Protein AF-A0A962YHI9-F1 (afdb_monomer_lite)

Foldseek 3Di:
DVQAWAWEWEQPDPVVRDIDIDIDRDPPDDDDDFDQDPNRTDGHHDYYLVRVLVVLVVVLVVLVVVPPVVLVVVLVVLLVVLLVVLVVPVDDPDPPDSLVVNLVSLVVVLVSLVVSLVVSVVSVVVSVVSVCVVCVVPDDDDPVVVVVVVVSVVSVVVSVVSVVVSVCCVVPVCCVSPVD

Sequence (180 aa):
VQQGLRARLETGNLLTGQLFIAMDMQSDAPAAELKLGEGYPEVPTVDSKLGQITNRATAIMQKIEQLPFDQLLETARTLLADVSGWVQASDTQKIPGSVNKTLADIQQLSNSLDKQINQTAARLQGTLSSGNELLSSVGPDSALQYELTRTLRELTRVAQQLRDLVQQLEENPSSVLFGR

Secondary structure (DSSP, 8-state):
-TT-EEEEEEEEETTTTEEEEEEEE-SSSPP---EEETTEEEPPB---HHHHHHHHHHHHHHHHHTS-HHHHHHHHHHHHHHHHHHHH-TT-S---SHHHHHHHHHHHHHHHHHHHHHHHHHHHHHHHHHHHHHHTTS-S--HHHHHHHHHHHHHHHHHHHHHHHHHHHHH-HHHHHH--

Radius of gyration: 26.18 Å; chains: 1; bounding box: 54×40×75 Å

Structure (mmCIF, N/CA/C/O backbone):
data_AF-A0A962YHI9-F1
#
_entry.id   AF-A0A962YHI9-F1
#
loop_
_atom_site.group_PDB
_atom_site.id
_atom_site.type_symbol
_atom_site.label_atom_id
_atom_site.label_alt_id
_atom_site.label_comp_id
_atom_site.label_asym_id
_atom_site.label_entity_id
_atom_site.label_seq_id
_atom_site.pdbx_PDB_ins_code
_atom_site.Cartn_x
_atom_site.Cartn_y
_atom_site.Cartn_z
_atom_site.occupancy
_atom_site.B_iso_or_equiv
_atom_site.auth_seq_id
_atom_site.auth_comp_id
_atom_site.auth_asym_id
_atom_site.auth_atom_id
_atom_site.pdbx_PDB_model_num
ATOM 1 N N . VAL A 1 1 ? 20.475 -18.837 -23.173 1.00 59.09 1 VAL A N 1
ATOM 2 C CA . VAL A 1 1 ? 20.693 -17.397 -22.888 1.00 59.09 1 VAL A CA 1
ATOM 3 C C . VAL A 1 1 ? 21.431 -17.226 -21.553 1.00 59.09 1 VAL A C 1
ATOM 5 O O . VAL A 1 1 ? 20.951 -16.564 -20.641 1.00 59.09 1 VAL A O 1
ATOM 8 N N . GLN A 1 2 ? 22.601 -17.866 -21.418 1.00 57.00 2 GLN A N 1
ATOM 9 C CA . GLN A 1 2 ? 23.281 -18.074 -20.124 1.00 57.00 2 GLN A CA 1
ATOM 10 C C . GLN A 1 2 ? 23.859 -16.802 -19.488 1.00 57.00 2 GLN A C 1
ATOM 12 O O . GLN A 1 2 ? 24.138 -16.798 -18.299 1.00 57.00 2 GLN A O 1
ATOM 17 N N . GLN A 1 3 ? 24.010 -15.724 -20.257 1.00 67.31 3 GLN A N 1
ATOM 18 C CA . GLN A 1 3 ? 24.555 -14.461 -19.761 1.00 67.31 3 GLN A CA 1
ATOM 19 C C . GLN A 1 3 ? 23.475 -13.435 -19.362 1.00 67.31 3 GLN A C 1
ATOM 21 O O . GLN A 1 3 ? 23.806 -12.291 -19.078 1.00 67.31 3 GLN A O 1
ATOM 26 N N . GLY A 1 4 ? 22.192 -13.825 -19.340 1.00 80.31 4 GLY A N 1
ATOM 27 C CA . GLY A 1 4 ? 21.124 -12.980 -18.786 1.00 80.31 4 GLY A CA 1
ATOM 28 C C . GLY A 1 4 ? 20.411 -12.045 -19.769 1.00 80.31 4 GLY A C 1
ATOM 29 O O . GLY A 1 4 ? 19.664 -11.183 -19.325 1.00 80.31 4 GLY A O 1
ATOM 30 N N . LEU A 1 5 ? 20.582 -12.202 -21.089 1.00 86.94 5 LEU A N 1
ATOM 31 C CA . LEU A 1 5 ? 19.863 -11.379 -22.076 1.00 86.94 5 LEU A CA 1
ATOM 32 C C . LEU A 1 5 ? 18.341 -11.524 -21.916 1.00 86.94 5 LEU A C 1
ATOM 34 O O . LEU A 1 5 ? 17.810 -12.641 -21.961 1.00 86.94 5 LEU A O 1
ATOM 38 N N . ARG A 1 6 ? 17.642 -10.403 -21.754 1.00 90.06 6 ARG A N 1
ATOM 39 C CA . ARG A 1 6 ? 16.183 -10.333 -21.679 1.00 90.06 6 ARG A CA 1
ATOM 40 C C . ARG A 1 6 ? 15.655 -9.277 -22.632 1.00 90.06 6 ARG A C 1
ATOM 42 O O . ARG A 1 6 ? 16.256 -8.220 -22.804 1.00 90.06 6 ARG A O 1
ATOM 49 N N . ALA A 1 7 ? 14.515 -9.580 -23.238 1.00 91.25 7 ALA A N 1
ATOM 50 C CA . ALA A 1 7 ? 13.713 -8.592 -23.936 1.00 91.25 7 ALA A CA 1
ATOM 51 C C . ALA A 1 7 ? 12.671 -8.008 -22.976 1.00 91.25 7 ALA A C 1
ATOM 53 O O . ALA A 1 7 ? 12.062 -8.722 -22.180 1.00 91.25 7 ALA A O 1
ATOM 54 N N . ARG A 1 8 ? 12.432 -6.705 -23.058 1.00 90.25 8 ARG A N 1
ATOM 55 C CA . ARG A 1 8 ? 11.342 -6.047 -22.339 1.00 90.25 8 ARG A CA 1
ATOM 56 C C . ARG A 1 8 ? 10.700 -4.987 -23.208 1.00 90.25 8 ARG A C 1
ATOM 58 O O . ARG A 1 8 ? 11.357 -4.342 -24.022 1.00 90.25 8 ARG A O 1
ATOM 65 N N . LEU A 1 9 ? 9.399 -4.828 -23.030 1.00 90.62 9 LEU A N 1
ATOM 66 C CA . LEU A 1 9 ? 8.636 -3.779 -23.682 1.00 90.62 9 LEU A CA 1
ATOM 67 C C . LEU A 1 9 ? 8.835 -2.485 -22.890 1.00 90.62 9 LEU A C 1
ATOM 69 O O . LEU A 1 9 ? 8.507 -2.433 -21.712 1.00 90.62 9 LEU A O 1
ATOM 73 N N . GLU A 1 10 ? 9.371 -1.444 -23.503 1.00 87.00 10 GLU A N 1
ATOM 74 C CA . GLU A 1 10 ? 9.576 -0.147 -22.861 1.00 87.00 10 GLU A CA 1
ATOM 75 C C . GLU A 1 10 ? 8.703 0.913 -23.525 1.00 87.00 10 GLU A C 1
ATOM 77 O O . GLU A 1 10 ? 8.387 0.838 -24.715 1.00 87.00 10 GLU A O 1
ATOM 82 N N . THR A 1 11 ? 8.276 1.902 -22.741 1.00 84.44 11 THR A N 1
ATOM 83 C CA . THR A 1 11 ? 7.457 3.000 -23.263 1.00 84.44 11 THR A CA 1
ATOM 84 C C . THR A 1 11 ? 8.361 4.110 -23.774 1.00 84.44 11 THR A C 1
ATOM 86 O O . THR A 1 11 ? 9.092 4.722 -23.002 1.00 84.44 11 THR A O 1
ATOM 89 N N . GLY A 1 12 ? 8.315 4.367 -25.081 1.00 81.81 12 GLY A N 1
ATOM 90 C CA . GLY A 1 12 ? 9.051 5.463 -25.712 1.00 81.81 12 GLY A CA 1
ATOM 91 C C . GLY A 1 12 ? 8.365 6.808 -25.509 1.00 81.81 12 GLY A C 1
ATOM 92 O O . GLY A 1 12 ? 9.027 7.816 -25.286 1.00 81.81 12 GLY A O 1
ATOM 93 N N . ASN A 1 13 ? 7.031 6.823 -25.544 1.00 78.12 13 ASN A N 1
ATOM 94 C CA . ASN A 1 13 ? 6.244 8.015 -25.262 1.00 78.12 13 ASN A CA 1
ATOM 95 C C . ASN A 1 13 ? 4.927 7.633 -24.579 1.00 78.12 13 ASN A C 1
ATOM 97 O O . ASN A 1 13 ? 4.086 6.951 -25.164 1.00 78.12 13 ASN A O 1
ATOM 101 N N . LEU A 1 14 ? 4.748 8.101 -23.342 1.00 77.56 14 LEU A N 1
ATOM 102 C CA . LEU A 1 14 ? 3.557 7.833 -22.534 1.00 77.56 14 LEU A CA 1
ATOM 103 C C . LEU A 1 14 ? 2.295 8.513 -23.090 1.00 77.56 14 LEU A C 1
ATOM 105 O O . LEU A 1 14 ? 1.206 7.973 -22.934 1.00 77.56 14 LEU A O 1
ATOM 109 N N . LEU A 1 15 ? 2.427 9.669 -23.752 1.00 77.81 15 LEU A N 1
ATOM 110 C CA . LEU A 1 15 ? 1.297 10.442 -24.290 1.00 77.81 15 LEU A CA 1
ATOM 111 C C . LEU A 1 15 ? 0.696 9.788 -25.535 1.00 77.81 15 LEU A C 1
ATOM 113 O O . LEU A 1 15 ? -0.514 9.816 -25.729 1.00 77.81 15 LEU A O 1
ATOM 117 N N . THR A 1 16 ? 1.545 9.217 -26.388 1.00 83.75 16 THR A N 1
ATOM 118 C CA . THR A 1 16 ? 1.113 8.562 -27.632 1.00 83.75 16 THR A CA 1
ATOM 119 C C . THR A 1 16 ? 0.977 7.049 -27.489 1.00 83.75 16 THR A C 1
ATOM 121 O O . THR A 1 16 ? 0.492 6.397 -28.410 1.00 83.75 16 THR A O 1
ATOM 124 N N . GLY A 1 17 ? 1.416 6.481 -26.360 1.00 82.81 17 GLY A N 1
ATOM 125 C CA . GLY A 1 17 ? 1.439 5.037 -26.127 1.00 82.81 17 GLY A CA 1
ATOM 126 C C . GLY A 1 17 ? 2.471 4.298 -26.981 1.00 82.81 17 GLY A C 1
ATOM 127 O O . GLY A 1 17 ? 2.315 3.107 -27.235 1.00 82.81 17 GLY A O 1
ATOM 128 N N . GLN A 1 18 ? 3.509 4.986 -27.467 1.00 89.38 18 GLN A N 1
ATOM 129 C CA . GLN A 1 18 ? 4.534 4.360 -28.298 1.00 89.38 18 GLN A CA 1
ATOM 130 C C . GLN A 1 18 ? 5.389 3.396 -27.471 1.00 89.38 18 GLN A C 1
ATOM 132 O O . GLN A 1 18 ? 5.919 3.767 -26.421 1.00 89.38 18 GLN A O 1
ATOM 137 N N . LEU A 1 19 ? 5.579 2.182 -27.989 1.00 90.25 19 LEU A N 1
ATOM 138 C CA . LEU A 1 19 ? 6.333 1.106 -27.349 1.00 90.25 19 LEU A CA 1
ATOM 139 C C . LEU A 1 19 ? 7.539 0.710 -28.203 1.00 90.25 19 LEU A C 1
ATOM 141 O O . LEU A 1 19 ? 7.478 0.752 -29.433 1.00 90.25 19 LEU A O 1
ATOM 145 N N . PHE A 1 20 ? 8.623 0.298 -27.555 1.00 91.06 20 PHE A N 1
ATOM 146 C CA . PHE A 1 20 ? 9.781 -0.304 -28.210 1.00 91.06 20 PHE A CA 1
ATOM 147 C C . PHE A 1 20 ? 10.270 -1.523 -27.430 1.00 91.06 20 PHE A C 1
ATOM 149 O O . PHE A 1 20 ? 9.969 -1.687 -26.249 1.00 91.06 20 PHE A O 1
ATOM 156 N N . ILE A 1 21 ? 11.016 -2.398 -28.100 1.00 92.06 21 ILE A N 1
ATOM 157 C CA . ILE A 1 21 ? 11.617 -3.574 -27.471 1.00 92.06 21 ILE A CA 1
ATOM 158 C C . ILE A 1 21 ? 13.039 -3.201 -27.064 1.00 92.06 21 ILE A C 1
ATOM 160 O O . ILE A 1 21 ? 13.889 -2.953 -27.918 1.00 92.06 21 ILE A O 1
ATOM 164 N N . ALA A 1 22 ? 13.293 -3.159 -25.761 1.00 89.75 22 ALA A N 1
ATOM 165 C CA . ALA A 1 22 ? 14.637 -3.053 -25.220 1.00 89.75 22 ALA A CA 1
ATOM 166 C C . ALA A 1 22 ? 15.199 -4.457 -24.987 1.00 89.75 22 ALA A C 1
ATOM 168 O O . ALA A 1 22 ? 14.502 -5.341 -24.486 1.00 89.75 22 ALA A O 1
ATOM 169 N N . MET A 1 23 ? 16.465 -4.653 -25.341 1.00 89.69 23 MET A N 1
ATOM 170 C CA . MET A 1 23 ? 17.202 -5.879 -25.056 1.00 89.69 23 MET A CA 1
ATOM 171 C C . MET A 1 23 ? 18.411 -5.526 -24.202 1.00 89.69 23 MET A C 1
ATOM 173 O O . MET A 1 23 ? 19.274 -4.768 -24.644 1.00 89.69 23 MET A O 1
ATOM 177 N N . ASP A 1 24 ? 18.462 -6.053 -22.983 1.00 87.56 24 ASP A N 1
ATOM 178 C CA . ASP A 1 24 ? 19.557 -5.814 -22.047 1.00 87.56 24 ASP A CA 1
ATOM 179 C C . ASP A 1 24 ? 19.956 -7.087 -21.291 1.00 87.56 24 ASP A C 1
ATOM 181 O O . ASP A 1 24 ? 19.284 -8.119 -21.341 1.00 87.56 24 ASP A O 1
ATOM 185 N N . MET A 1 25 ? 21.126 -7.036 -20.658 1.00 86.31 25 MET A N 1
ATOM 186 C CA . MET A 1 25 ? 21.664 -8.132 -19.857 1.00 86.31 25 MET A CA 1
ATOM 187 C C . MET A 1 25 ? 21.255 -7.905 -18.404 1.00 86.31 25 MET A C 1
ATOM 189 O O . MET A 1 25 ? 21.760 -6.988 -17.758 1.00 86.31 25 MET A O 1
ATOM 193 N N . GLN A 1 26 ? 20.343 -8.734 -17.904 1.00 81.62 26 GLN A N 1
ATOM 194 C CA . GLN A 1 26 ? 19.851 -8.690 -16.528 1.00 81.62 26 GLN A CA 1
ATOM 195 C C . GLN A 1 26 ? 20.615 -9.720 -15.694 1.00 81.62 26 GLN A C 1
ATOM 197 O O . GLN A 1 26 ? 20.478 -10.928 -15.910 1.00 81.62 26 GLN A O 1
ATOM 202 N N . SER A 1 27 ? 21.438 -9.253 -14.756 1.00 77.25 27 SER A N 1
ATOM 203 C CA . SER A 1 27 ? 22.245 -10.114 -13.879 1.00 77.25 27 SER A CA 1
ATOM 204 C C . SER A 1 27 ? 21.433 -10.777 -12.761 1.00 77.25 27 SER A C 1
ATOM 206 O O . SER A 1 27 ? 21.868 -11.782 -12.205 1.00 77.25 27 SER A O 1
ATOM 208 N N . ASP A 1 28 ? 20.263 -10.233 -12.445 1.00 79.94 28 ASP A N 1
ATOM 209 C CA . ASP A 1 28 ? 19.330 -10.658 -11.399 1.00 79.94 28 ASP A CA 1
ATOM 210 C C . ASP A 1 28 ? 18.098 -11.403 -11.945 1.00 79.94 28 ASP A C 1
ATOM 212 O O . ASP A 1 28 ? 17.295 -11.931 -11.172 1.00 79.94 28 ASP A O 1
ATOM 216 N N . ALA A 1 29 ? 17.943 -11.494 -13.270 1.00 76.56 29 ALA A N 1
ATOM 217 C CA . ALA A 1 29 ? 16.812 -12.188 -13.871 1.00 76.56 29 ALA A CA 1
ATOM 218 C C . ALA A 1 29 ? 16.882 -13.712 -13.633 1.00 7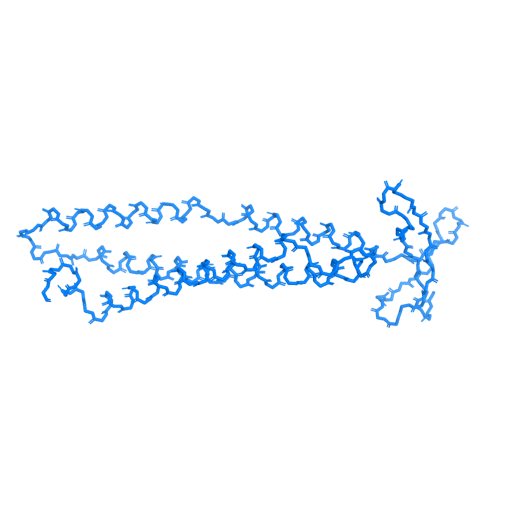6.56 29 ALA A C 1
ATOM 220 O O . ALA A 1 29 ? 17.942 -14.320 -13.823 1.00 76.56 29 ALA A O 1
ATOM 221 N N . PRO A 1 30 ? 15.745 -14.371 -13.319 1.00 77.31 30 PRO A N 1
ATOM 222 C CA . PRO A 1 30 ? 15.680 -15.824 -13.179 1.00 77.31 30 PRO A CA 1
ATOM 223 C C . PRO A 1 30 ? 16.231 -16.529 -14.414 1.00 77.31 30 PRO A C 1
ATOM 225 O O . PRO A 1 30 ? 16.017 -16.061 -15.536 1.00 77.31 30 PRO A O 1
ATOM 228 N N . ALA A 1 31 ? 16.914 -17.660 -14.225 1.00 79.00 31 ALA A N 1
ATOM 229 C CA . ALA A 1 31 ? 17.455 -18.442 -15.329 1.00 79.00 31 ALA A CA 1
ATOM 230 C C . ALA A 1 31 ? 16.346 -18.777 -16.339 1.00 79.00 31 ALA A C 1
ATOM 232 O O . ALA A 1 31 ? 15.311 -19.336 -15.985 1.00 79.00 31 ALA A O 1
ATOM 233 N N . ALA A 1 32 ? 16.570 -18.413 -17.600 1.00 80.19 32 ALA A N 1
ATOM 234 C CA . ALA A 1 32 ? 15.634 -18.665 -18.682 1.00 80.19 32 ALA A CA 1
ATOM 235 C C . ALA A 1 32 ? 16.383 -19.204 -19.898 1.00 80.19 32 ALA A C 1
ATOM 237 O O . ALA A 1 32 ? 17.474 -18.740 -20.262 1.00 80.19 32 ALA A O 1
ATOM 238 N N . GLU A 1 33 ? 15.784 -20.206 -20.522 1.00 80.31 33 GLU A N 1
ATOM 239 C CA . GLU A 1 33 ? 16.330 -20.875 -21.691 1.00 80.31 33 GLU A CA 1
ATOM 240 C C . GLU A 1 33 ? 15.746 -20.282 -22.966 1.00 80.31 33 GLU A C 1
ATOM 242 O O . GLU A 1 33 ? 14.612 -19.808 -22.985 1.00 80.31 33 GLU A O 1
ATOM 247 N N . LEU A 1 34 ? 16.546 -20.303 -24.034 1.00 80.56 34 LEU A N 1
ATOM 248 C CA . LEU A 1 34 ? 16.046 -19.952 -25.355 1.00 80.56 34 LEU A CA 1
ATOM 249 C C . LEU A 1 34 ? 15.192 -21.132 -25.805 1.00 80.56 34 LEU A C 1
ATOM 251 O O . LEU A 1 34 ? 15.724 -22.229 -25.985 1.00 80.56 34 LEU A O 1
ATOM 255 N N . LYS A 1 35 ? 13.890 -20.920 -25.942 1.00 84.88 35 LYS A N 1
ATOM 256 C CA . LYS A 1 35 ? 12.989 -21.945 -26.457 1.00 84.88 35 LYS A CA 1
ATOM 257 C C . LYS A 1 35 ? 12.850 -21.776 -27.961 1.00 84.88 35 LYS A C 1
ATOM 259 O O . LYS A 1 35 ? 13.011 -20.680 -28.491 1.00 84.88 35 LYS A O 1
ATOM 264 N N . LEU A 1 36 ? 12.592 -22.879 -28.648 1.00 83.00 36 LEU A N 1
ATOM 265 C CA . LEU A 1 36 ? 12.197 -22.864 -30.049 1.00 83.00 36 LEU A CA 1
ATOM 266 C C . LEU A 1 36 ? 10.676 -22.996 -30.083 1.00 83.00 36 LEU A C 1
ATOM 268 O O . LEU A 1 36 ? 10.151 -24.096 -29.915 1.00 83.00 36 LEU A O 1
ATOM 272 N N . GLY A 1 37 ? 9.987 -21.870 -30.241 1.00 80.06 37 GLY A N 1
ATOM 273 C CA . GLY A 1 37 ? 8.542 -21.823 -30.449 1.00 80.06 37 GLY A CA 1
ATOM 274 C C . GLY A 1 37 ? 8.246 -21.835 -31.940 1.00 80.06 37 GLY A C 1
ATOM 275 O O . GLY A 1 37 ? 8.773 -21.005 -32.673 1.00 80.06 37 GLY A O 1
ATOM 276 N N . GLU A 1 38 ? 7.471 -22.814 -32.412 1.00 84.19 38 GLU A N 1
ATOM 277 C CA . GLU A 1 38 ? 7.090 -22.958 -33.832 1.00 84.19 38 GLU A CA 1
ATOM 278 C C . GLU A 1 38 ? 8.265 -22.850 -34.831 1.00 84.19 38 GLU A C 1
ATOM 280 O O . GLU A 1 38 ? 8.120 -22.373 -35.952 1.00 84.19 38 GLU A O 1
ATOM 285 N N . GLY A 1 39 ? 9.458 -23.304 -34.428 1.00 86.88 39 GLY A N 1
ATOM 286 C CA . GLY A 1 39 ? 10.667 -23.265 -35.260 1.00 86.88 39 GLY A CA 1
ATOM 287 C C . GLY A 1 39 ? 11.454 -21.949 -35.221 1.00 86.88 39 GLY A C 1
ATOM 288 O O . GLY A 1 39 ? 12.499 -21.866 -35.866 1.00 86.88 39 GLY A O 1
ATOM 289 N N . TYR A 1 40 ? 11.025 -20.958 -34.436 1.00 84.81 40 TYR A N 1
ATOM 290 C CA . TYR A 1 40 ? 11.719 -19.683 -34.246 1.00 84.81 40 TYR A CA 1
ATOM 291 C C . TYR A 1 40 ? 12.287 -19.546 -32.825 1.00 84.81 40 TYR A C 1
ATOM 293 O O . TYR A 1 40 ? 11.694 -20.042 -31.864 1.00 84.81 40 TYR A O 1
ATOM 301 N N . PRO A 1 41 ? 13.449 -18.887 -32.657 1.00 84.12 41 PRO A N 1
ATOM 302 C CA . PRO A 1 41 ? 14.017 -18.644 -31.338 1.00 84.12 41 PRO A CA 1
ATOM 303 C C . PRO A 1 41 ? 13.171 -17.626 -30.560 1.00 84.12 41 PRO A C 1
ATOM 305 O O . PRO A 1 41 ? 13.043 -16.471 -30.963 1.00 84.12 41 PRO A O 1
ATOM 308 N N . GLU A 1 42 ? 12.643 -18.038 -29.411 1.00 88.38 42 GLU A N 1
ATOM 309 C CA . GLU A 1 42 ? 11.934 -17.172 -28.472 1.00 88.38 42 GLU A CA 1
ATOM 310 C C . GLU A 1 42 ? 12.924 -16.548 -27.487 1.00 88.38 42 GLU A C 1
ATOM 312 O O . GLU A 1 42 ? 13.582 -17.237 -26.697 1.00 88.38 42 GLU A O 1
ATOM 317 N N . VAL A 1 43 ? 13.037 -15.220 -27.530 1.00 87.50 43 VAL A N 1
ATOM 318 C CA . VAL A 1 43 ? 13.870 -14.468 -26.589 1.00 87.50 43 VAL A CA 1
ATOM 319 C C . VAL A 1 43 ? 13.140 -14.376 -25.245 1.00 87.50 43 VAL A C 1
ATOM 321 O O . VAL A 1 43 ? 12.011 -13.887 -25.212 1.00 87.50 43 VAL A O 1
ATOM 324 N N . PRO A 1 44 ? 13.763 -14.789 -24.125 1.00 88.12 44 PRO A N 1
ATOM 325 C CA . PRO A 1 44 ? 13.141 -14.675 -22.814 1.00 88.12 44 PRO A CA 1
ATOM 326 C C . PRO A 1 44 ? 12.833 -13.223 -22.453 1.00 88.12 44 PRO A C 1
ATOM 328 O O . PRO A 1 44 ? 13.676 -12.339 -22.633 1.00 88.12 44 PRO A O 1
ATOM 331 N N . THR A 1 45 ? 11.647 -12.989 -21.898 1.00 89.69 45 THR A N 1
ATOM 332 C CA . THR A 1 45 ? 11.176 -11.649 -21.544 1.00 89.69 45 THR A CA 1
ATOM 333 C C . THR A 1 45 ? 11.189 -11.394 -20.041 1.00 89.69 45 THR A C 1
ATOM 335 O O . THR A 1 45 ? 11.164 -12.327 -19.239 1.00 89.69 45 THR A O 1
ATOM 338 N N . VAL A 1 46 ? 11.192 -10.118 -19.661 1.00 89.94 46 VAL A N 1
ATOM 339 C CA . VAL A 1 46 ? 10.864 -9.653 -18.304 1.00 89.94 46 VAL A CA 1
ATOM 340 C C . VAL A 1 46 ? 9.771 -8.590 -18.365 1.00 89.94 46 VAL A C 1
ATOM 342 O O . VAL A 1 46 ? 9.560 -7.966 -19.408 1.00 89.94 46 VAL A O 1
ATOM 345 N N . ASP A 1 47 ? 9.074 -8.391 -17.247 1.00 87.69 47 ASP A N 1
ATOM 346 C CA . ASP A 1 47 ? 8.007 -7.398 -17.153 1.00 87.69 47 ASP A CA 1
ATOM 347 C C . ASP A 1 47 ? 8.530 -5.983 -17.409 1.00 87.69 47 ASP A C 1
ATOM 349 O O . ASP A 1 47 ? 9.562 -5.564 -16.873 1.00 87.69 47 ASP A O 1
ATOM 353 N N . SER A 1 48 ? 7.758 -5.214 -18.177 1.00 85.75 48 SER A N 1
ATOM 354 C CA . SER A 1 48 ? 8.005 -3.788 -18.361 1.00 85.75 48 SER A CA 1
ATOM 355 C C . SER A 1 48 ? 7.861 -3.031 -17.044 1.00 85.75 48 SER A C 1
ATOM 357 O O . SER A 1 48 ? 7.050 -3.390 -16.188 1.00 85.75 48 SER A O 1
ATOM 359 N N . LYS A 1 49 ? 8.588 -1.921 -16.891 1.00 82.12 49 LYS A N 1
ATOM 360 C CA . LYS A 1 49 ? 8.451 -1.054 -15.710 1.00 82.12 49 LYS A CA 1
ATOM 361 C C . LYS A 1 49 ? 7.009 -0.575 -15.502 1.00 82.12 49 LYS A C 1
ATOM 363 O O . LYS A 1 49 ? 6.510 -0.584 -14.379 1.00 82.12 49 LYS A O 1
ATOM 368 N N . LEU A 1 50 ? 6.323 -0.199 -16.586 1.00 82.88 50 LEU A N 1
ATOM 369 C CA . LEU A 1 50 ? 4.915 0.203 -16.536 1.00 82.88 50 LEU A CA 1
ATOM 370 C C . LEU A 1 50 ? 4.014 -0.965 -16.109 1.00 82.88 50 LEU A C 1
ATOM 372 O O . LEU A 1 50 ? 3.169 -0.790 -15.236 1.00 82.88 50 LEU A O 1
ATOM 376 N N . GLY A 1 51 ? 4.243 -2.163 -16.655 1.00 83.56 51 GLY A N 1
ATOM 377 C CA . GLY A 1 51 ? 3.519 -3.374 -16.268 1.00 83.56 51 GLY A CA 1
ATOM 378 C C . GLY A 1 51 ? 3.692 -3.705 -14.786 1.00 83.56 51 GLY A C 1
ATOM 379 O O . GLY A 1 51 ? 2.716 -4.013 -14.107 1.00 83.56 51 GLY A O 1
ATOM 380 N N . GLN A 1 52 ? 4.901 -3.540 -14.240 1.00 83.88 52 GLN A N 1
ATOM 381 C CA . GLN A 1 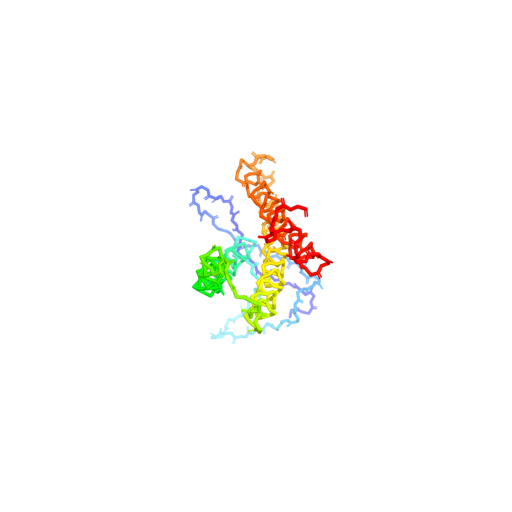52 ? 5.150 -3.721 -12.807 1.00 83.88 52 GLN A CA 1
ATOM 382 C C . GLN A 1 52 ? 4.340 -2.741 -11.946 1.00 83.88 52 GLN A C 1
ATOM 384 O O . GLN A 1 52 ? 3.815 -3.138 -10.904 1.00 83.88 52 GLN A O 1
ATOM 389 N N . ILE A 1 53 ? 4.196 -1.481 -12.368 1.00 84.94 53 ILE A N 1
ATOM 390 C CA . ILE A 1 53 ? 3.357 -0.502 -11.662 1.00 84.94 53 ILE A CA 1
ATOM 391 C C . ILE A 1 53 ? 1.886 -0.890 -11.745 1.00 84.94 53 ILE A C 1
ATOM 393 O O . ILE A 1 53 ? 1.221 -0.900 -10.711 1.00 84.94 53 ILE A O 1
ATOM 397 N N . THR A 1 54 ? 1.379 -1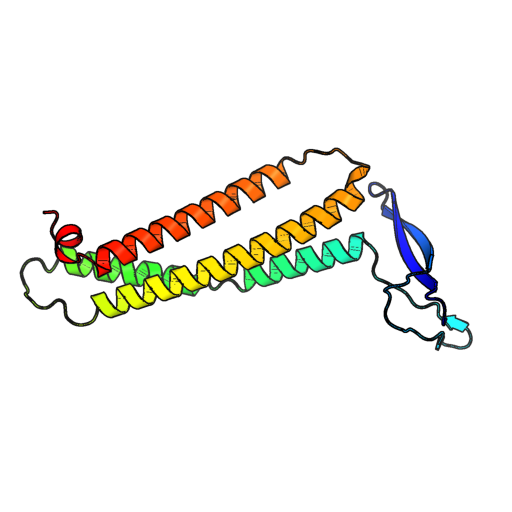.241 -12.931 1.00 84.50 54 THR A N 1
ATOM 398 C CA . THR A 1 54 ? -0.011 -1.687 -13.099 1.00 84.50 54 THR A CA 1
ATOM 399 C C . THR A 1 54 ? -0.303 -2.886 -12.203 1.00 84.50 54 THR A C 1
ATOM 401 O O . THR A 1 54 ? -1.268 -2.858 -11.447 1.00 84.50 54 THR A O 1
ATOM 404 N N . ASN A 1 55 ? 0.587 -3.881 -12.182 1.00 86.31 55 ASN A N 1
ATOM 405 C CA . ASN A 1 55 ? 0.457 -5.058 -11.325 1.00 86.31 55 ASN A CA 1
ATOM 406 C C . ASN A 1 55 ? 0.432 -4.686 -9.834 1.00 86.31 55 ASN A C 1
ATOM 408 O O . ASN A 1 55 ? -0.390 -5.205 -9.076 1.00 86.31 55 ASN A O 1
ATOM 412 N N . ARG A 1 56 ? 1.293 -3.758 -9.393 1.00 84.31 56 ARG A N 1
ATOM 413 C CA . ARG A 1 56 ? 1.291 -3.269 -8.002 1.00 84.31 56 ARG A CA 1
ATOM 414 C C . ARG A 1 56 ? 0.025 -2.485 -7.665 1.00 84.31 56 ARG A C 1
ATOM 416 O O . ARG A 1 56 ? -0.528 -2.687 -6.587 1.00 84.31 56 ARG A O 1
ATOM 423 N N . ALA A 1 57 ? -0.459 -1.643 -8.575 1.00 83.56 57 ALA A N 1
ATOM 424 C CA . ALA A 1 57 ? -1.703 -0.900 -8.406 1.00 83.56 57 ALA A CA 1
ATOM 425 C C . ALA A 1 57 ? -2.902 -1.852 -8.282 1.00 83.56 57 ALA A C 1
ATOM 427 O O . ALA A 1 57 ? -3.696 -1.720 -7.351 1.00 83.56 57 ALA A O 1
ATOM 428 N N . THR A 1 58 ? -2.982 -2.876 -9.136 1.00 86.75 58 THR A N 1
ATOM 429 C CA . THR A 1 58 ? -3.991 -3.937 -9.030 1.00 86.75 58 THR A CA 1
ATOM 430 C C . THR A 1 58 ? -3.883 -4.684 -7.701 1.00 86.75 58 THR A C 1
ATOM 432 O O . THR A 1 58 ? -4.899 -4.920 -7.052 1.00 86.75 58 THR A O 1
ATOM 435 N N . ALA A 1 59 ? -2.672 -5.003 -7.237 1.00 84.00 59 ALA A N 1
ATOM 436 C CA . ALA A 1 59 ? -2.474 -5.668 -5.949 1.00 84.00 59 ALA A CA 1
ATOM 437 C C . ALA A 1 59 ? -2.908 -4.802 -4.751 1.00 84.00 59 ALA A C 1
ATOM 439 O O . ALA A 1 59 ? -3.403 -5.329 -3.753 1.00 84.00 59 ALA A O 1
ATOM 440 N N . ILE A 1 60 ? -2.730 -3.478 -4.829 1.00 81.94 60 ILE A N 1
ATOM 441 C CA . ILE A 1 60 ? -3.254 -2.538 -3.829 1.00 81.94 60 ILE A CA 1
ATOM 442 C C . ILE A 1 60 ? -4.783 -2.533 -3.874 1.00 81.94 60 ILE A C 1
ATOM 444 O O . ILE A 1 60 ? -5.402 -2.680 -2.823 1.00 81.94 60 ILE A O 1
ATOM 448 N N . MET A 1 61 ? -5.384 -2.440 -5.063 1.00 84.19 61 MET A N 1
ATOM 449 C CA . MET A 1 61 ? -6.841 -2.451 -5.237 1.00 84.19 61 MET A CA 1
ATOM 450 C C . MET A 1 61 ? -7.470 -3.715 -4.642 1.00 84.19 61 MET A C 1
ATOM 452 O O . MET A 1 61 ? -8.336 -3.624 -3.778 1.00 84.19 61 MET A O 1
ATOM 456 N N . GLN A 1 62 ? -6.937 -4.891 -4.982 1.00 85.75 62 GLN A N 1
ATOM 457 C CA . GLN A 1 62 ? -7.376 -6.171 -4.415 1.00 85.75 62 GLN A CA 1
ATOM 458 C C . GLN A 1 62 ? -7.250 -6.215 -2.890 1.00 85.75 62 GLN A C 1
ATOM 460 O O . GLN A 1 62 ? -8.027 -6.877 -2.208 1.00 85.75 62 GLN A O 1
ATOM 465 N N . LYS A 1 63 ? -6.248 -5.539 -2.324 1.00 76.06 63 LYS A N 1
ATOM 466 C CA . LYS A 1 63 ? -6.061 -5.490 -0.874 1.00 76.06 63 LYS A CA 1
ATOM 467 C C . LYS A 1 63 ? -7.028 -4.548 -0.188 1.00 76.06 63 LYS A C 1
ATOM 469 O O . LYS A 1 63 ? -7.465 -4.890 0.904 1.00 76.06 63 LYS A O 1
ATOM 474 N N . ILE A 1 64 ? -7.363 -3.429 -0.824 1.00 78.94 64 ILE A N 1
ATOM 475 C CA . ILE A 1 64 ? -8.414 -2.518 -0.370 1.00 78.94 64 ILE A CA 1
ATOM 476 C C . ILE A 1 64 ? -9.770 -3.232 -0.404 1.00 78.94 64 ILE A C 1
ATOM 478 O O . ILE A 1 64 ? -10.507 -3.167 0.572 1.00 78.94 64 ILE A O 1
ATOM 482 N N . GLU A 1 65 ? -10.064 -3.983 -1.467 1.00 79.06 65 GLU A N 1
ATOM 483 C CA . GLU A 1 65 ? -11.279 -4.808 -1.576 1.00 79.06 65 GLU A CA 1
ATOM 484 C C . GLU A 1 65 ? -11.353 -5.907 -0.505 1.00 79.06 65 GLU A C 1
ATOM 486 O O . GLU A 1 65 ? -12.434 -6.268 -0.053 1.00 79.06 65 GLU A O 1
ATOM 491 N N . GLN A 1 66 ? -10.206 -6.437 -0.073 1.00 78.50 66 GLN A N 1
ATOM 492 C CA . GLN A 1 66 ? -10.117 -7.435 0.999 1.00 78.50 66 GLN A CA 1
ATOM 493 C C . GLN A 1 66 ? -10.177 -6.837 2.411 1.00 78.50 66 GLN A C 1
ATOM 495 O O . GLN A 1 66 ? -10.143 -7.598 3.383 1.00 78.50 66 GLN A O 1
ATOM 500 N N . LEU A 1 67 ? -10.209 -5.508 2.562 1.00 75.56 67 LEU A N 1
ATOM 501 C CA . LEU A 1 67 ? -10.402 -4.902 3.876 1.00 75.56 67 LEU A CA 1
ATOM 502 C C . LEU A 1 67 ? -11.822 -5.245 4.347 1.00 75.56 67 LEU A C 1
ATOM 504 O O . LEU A 1 67 ? -12.785 -4.944 3.642 1.00 75.56 67 LEU A O 1
ATOM 508 N N . PRO A 1 68 ? -11.986 -5.867 5.526 1.00 73.69 68 PRO A N 1
ATOM 509 C CA . PRO A 1 68 ? -13.286 -6.315 5.995 1.00 73.69 68 PRO A CA 1
ATOM 510 C C . PRO A 1 68 ? -14.076 -5.139 6.586 1.00 73.69 68 PRO A C 1
ATOM 512 O O . PRO A 1 68 ? -14.375 -5.127 7.778 1.00 73.69 68 PRO A O 1
ATOM 515 N N . PHE A 1 69 ? -14.407 -4.135 5.766 1.00 75.81 69 PHE A N 1
ATOM 516 C CA . PHE A 1 69 ? -15.138 -2.934 6.188 1.00 75.81 69 PHE A CA 1
ATOM 517 C C . PHE A 1 69 ? -16.454 -3.270 6.888 1.00 75.81 69 PHE A C 1
ATOM 519 O O . PHE A 1 69 ? -16.812 -2.606 7.857 1.00 75.81 69 PHE A O 1
ATOM 526 N N . ASP A 1 70 ? -17.117 -4.345 6.464 1.00 74.88 70 ASP A N 1
ATOM 527 C CA . ASP A 1 70 ? -18.334 -4.835 7.106 1.00 74.88 70 ASP A CA 1
ATOM 528 C C . ASP A 1 70 ? -18.079 -5.295 8.545 1.00 74.88 70 ASP A C 1
ATOM 530 O O . ASP A 1 70 ? -18.854 -4.972 9.439 1.00 74.88 70 ASP A O 1
ATOM 534 N N . GLN A 1 71 ? -16.960 -5.984 8.801 1.00 70.56 71 GLN A N 1
ATOM 535 C CA . GLN A 1 71 ? -16.578 -6.395 10.157 1.00 70.56 71 GLN A CA 1
ATOM 536 C C . GLN A 1 71 ? -16.197 -5.181 11.006 1.00 70.56 71 GLN A C 1
ATOM 538 O O . GLN A 1 71 ? -16.622 -5.094 12.151 1.00 70.56 71 GLN A O 1
ATOM 543 N N . LEU A 1 72 ? -15.456 -4.218 10.438 1.00 71.69 72 LEU A N 1
ATOM 544 C CA . LEU A 1 72 ? -15.122 -2.961 11.120 1.00 71.69 72 LEU A CA 1
ATOM 545 C C . LEU A 1 72 ? -16.400 -2.212 11.543 1.00 71.69 72 LEU A C 1
ATOM 547 O O . LEU A 1 72 ? -16.498 -1.739 12.675 1.00 71.69 72 LEU A O 1
ATOM 551 N N . LEU A 1 73 ? -17.386 -2.126 10.644 1.00 78.25 73 LEU A N 1
ATOM 552 C CA . LEU A 1 73 ? -18.661 -1.455 10.885 1.00 78.25 73 LEU A CA 1
ATOM 553 C C . LEU A 1 73 ? -19.527 -2.204 11.902 1.00 78.25 73 LEU A C 1
ATOM 555 O O . LEU A 1 73 ? -20.152 -1.571 12.750 1.00 78.25 73 LEU A O 1
ATOM 559 N N . GLU A 1 74 ? -19.558 -3.532 11.837 1.00 76.88 74 GLU A N 1
ATOM 560 C CA . GLU A 1 74 ? -20.313 -4.361 12.776 1.00 76.88 74 GLU A CA 1
ATOM 561 C C . GLU A 1 74 ? -19.712 -4.316 14.183 1.00 76.88 74 GLU A C 1
ATOM 563 O O . GLU A 1 74 ? -20.443 -4.140 15.160 1.00 76.88 74 GLU A O 1
ATOM 568 N N . THR A 1 75 ? -18.381 -4.367 14.296 1.00 69.81 75 THR A N 1
ATOM 569 C CA . THR A 1 75 ? -17.685 -4.122 15.561 1.00 69.81 75 THR A CA 1
ATOM 570 C C . THR A 1 75 ? -18.037 -2.729 16.073 1.00 69.81 75 THR A C 1
ATOM 572 O O . THR A 1 75 ? -18.543 -2.616 17.180 1.00 69.81 75 THR A O 1
ATOM 575 N N . ALA A 1 76 ? -17.900 -1.673 15.264 1.00 74.19 76 ALA A N 1
ATOM 576 C CA . ALA A 1 76 ? -18.243 -0.310 15.682 1.00 74.19 76 ALA A CA 1
ATOM 577 C C . ALA A 1 76 ? -19.700 -0.167 16.162 1.00 74.19 76 ALA A C 1
ATOM 579 O O . ALA A 1 76 ? -19.951 0.472 17.183 1.00 74.19 76 ALA A O 1
ATOM 580 N N . ARG A 1 77 ? -20.665 -0.784 15.469 1.00 78.25 77 ARG A N 1
ATOM 581 C CA . ARG A 1 77 ? -22.077 -0.809 15.888 1.00 78.25 77 ARG A CA 1
ATOM 582 C C . ARG A 1 77 ? -22.273 -1.532 17.212 1.00 78.25 77 ARG A C 1
ATOM 584 O O . ARG A 1 77 ? -22.988 -1.018 18.066 1.00 78.25 77 ARG A O 1
ATOM 591 N N . THR A 1 78 ? -21.634 -2.686 17.380 1.00 75.75 78 THR A N 1
ATOM 592 C CA . THR A 1 78 ? -21.690 -3.474 18.618 1.00 75.75 78 THR A CA 1
ATOM 593 C C . THR A 1 78 ? -21.142 -2.667 19.791 1.00 75.75 78 THR A C 1
ATOM 595 O O . THR A 1 78 ? -21.814 -2.539 20.808 1.00 75.75 78 THR A O 1
ATOM 598 N N . LEU A 1 79 ? -19.992 -2.011 19.609 1.00 71.88 79 LEU A N 1
ATOM 599 C CA . LEU A 1 79 ? -19.397 -1.132 20.618 1.00 71.88 79 LEU A CA 1
ATOM 600 C C . LEU A 1 79 ? -20.338 0.018 21.004 1.00 71.88 79 LEU A C 1
ATOM 602 O O . LEU A 1 79 ? -20.529 0.295 22.184 1.00 71.88 79 LEU A O 1
ATOM 606 N N . LEU A 1 80 ? -20.950 0.682 20.017 1.00 76.69 80 LEU A N 1
ATOM 607 C CA . LEU A 1 80 ? -21.911 1.760 20.268 1.00 76.69 80 LEU A CA 1
ATOM 608 C C . LEU A 1 80 ? -23.159 1.255 21.005 1.00 76.69 80 LEU A C 1
ATOM 610 O O . LEU A 1 80 ? -23.652 1.939 21.904 1.00 76.69 80 LEU A O 1
ATOM 614 N N . ALA A 1 81 ? -23.654 0.067 20.653 1.00 74.44 81 ALA A N 1
ATOM 615 C CA . ALA A 1 81 ? -24.780 -0.567 21.329 1.00 74.44 81 ALA A CA 1
ATOM 616 C C . ALA A 1 81 ? -24.435 -0.901 22.790 1.00 74.44 81 ALA A C 1
ATOM 618 O O . ALA A 1 81 ? -25.196 -0.526 23.685 1.00 74.44 81 ALA A O 1
ATOM 619 N N . ASP A 1 82 ? -23.268 -1.501 23.038 1.00 70.12 82 ASP A N 1
ATOM 620 C CA . ASP A 1 82 ? -22.776 -1.840 24.377 1.00 70.12 82 ASP A CA 1
ATOM 621 C C . ASP A 1 82 ? -22.646 -0.590 25.261 1.00 70.12 82 ASP A C 1
ATOM 623 O O . ASP A 1 82 ? -23.196 -0.544 26.363 1.00 70.12 82 ASP A O 1
ATOM 627 N N . VAL A 1 83 ? -22.007 0.468 24.746 1.00 70.19 83 VAL A N 1
ATOM 628 C CA . VAL A 1 83 ? -21.850 1.747 25.459 1.00 70.19 83 VAL A CA 1
ATOM 629 C C . VAL A 1 83 ? -23.206 2.394 25.746 1.00 70.19 83 VAL A C 1
ATOM 631 O O . VAL A 1 83 ? -23.446 2.856 26.863 1.00 70.19 83 VAL A O 1
ATOM 634 N N . SER A 1 84 ? -24.123 2.410 24.771 1.00 69.00 84 SER A N 1
ATOM 635 C CA . SER A 1 84 ? -25.466 2.974 24.966 1.00 69.00 84 SER A CA 1
ATOM 636 C C . SER A 1 84 ? -26.261 2.223 26.041 1.00 69.00 84 SER A C 1
ATOM 638 O O . SER A 1 84 ? -26.965 2.848 26.838 1.00 69.00 84 SER A O 1
ATOM 640 N N . GLY A 1 85 ? -26.086 0.900 26.114 1.00 68.06 85 GLY A N 1
ATOM 641 C CA . GLY A 1 85 ? -26.676 0.057 27.145 1.00 68.06 85 GLY A CA 1
ATOM 642 C C . GLY A 1 85 ? -26.133 0.374 28.537 1.00 68.06 85 GLY A C 1
ATOM 643 O O . GLY A 1 85 ? -26.906 0.422 29.489 1.00 68.06 85 GLY A O 1
ATOM 644 N N . TRP A 1 86 ? -24.834 0.661 28.670 1.00 67.31 86 TRP A N 1
ATOM 645 C CA . TRP A 1 86 ? -24.227 1.021 29.960 1.00 67.31 86 TRP A CA 1
ATOM 646 C C . TRP A 1 86 ? -24.694 2.381 30.477 1.00 67.31 86 TRP A C 1
ATOM 648 O O . TRP A 1 86 ? -25.003 2.504 31.660 1.00 67.31 86 TRP A O 1
ATOM 658 N N . VAL A 1 87 ? -24.807 3.383 29.598 1.00 66.88 87 VAL A N 1
ATOM 659 C CA . VAL A 1 87 ? -25.299 4.724 29.965 1.00 66.88 87 VAL A CA 1
ATOM 660 C C . VAL A 1 87 ? -26.743 4.666 30.476 1.00 66.88 87 VAL A C 1
ATOM 662 O O . VAL A 1 87 ? -27.089 5.374 31.420 1.00 66.88 87 VAL A O 1
ATOM 665 N N . GLN A 1 88 ? -27.578 3.799 29.894 1.00 65.44 88 GLN A N 1
ATOM 666 C CA . GLN A 1 88 ? -28.969 3.606 30.322 1.00 65.44 88 GLN A CA 1
ATOM 667 C C . GLN A 1 88 ? -29.115 2.711 31.565 1.00 65.44 88 GLN A C 1
ATOM 669 O O . GLN A 1 88 ? -30.115 2.811 32.272 1.00 65.44 88 GLN A O 1
ATOM 674 N N . ALA A 1 89 ? -28.134 1.855 31.862 1.00 62.84 89 ALA A N 1
ATOM 675 C CA . ALA A 1 89 ? -28.179 0.882 32.957 1.00 62.84 89 ALA A CA 1
ATOM 676 C C . ALA A 1 89 ? -27.747 1.450 34.324 1.00 62.84 89 ALA A C 1
ATOM 678 O O . ALA A 1 89 ? -27.212 0.705 35.148 1.00 62.84 89 ALA A O 1
ATOM 679 N N . SER A 1 90 ? -27.998 2.740 34.585 1.00 52.84 90 SER A N 1
ATOM 680 C CA . SER A 1 90 ? -27.498 3.535 35.725 1.00 52.84 90 SER A CA 1
ATOM 681 C C . SER A 1 90 ? -27.788 2.983 37.140 1.00 52.84 90 SER A C 1
ATOM 683 O O . SER A 1 90 ? -27.398 3.619 38.113 1.00 52.84 90 SER A O 1
ATOM 685 N N . ASP A 1 91 ? -28.441 1.823 37.278 1.00 53.53 91 ASP A N 1
ATOM 686 C CA . ASP A 1 91 ? -28.944 1.277 38.546 1.00 53.53 91 ASP A CA 1
ATOM 687 C C . ASP A 1 91 ? -28.492 -0.167 38.869 1.00 53.53 91 ASP A C 1
ATOM 689 O O . ASP A 1 91 ? -28.929 -0.758 39.854 1.00 53.53 91 ASP A O 1
ATOM 693 N N . THR A 1 92 ? -27.609 -0.795 38.080 1.00 52.75 92 THR A N 1
ATOM 694 C CA . THR A 1 92 ? -27.285 -2.222 38.300 1.00 52.75 92 THR A CA 1
ATOM 695 C C . THR A 1 92 ? -25.792 -2.539 38.334 1.00 52.75 92 THR A C 1
ATOM 697 O O . THR A 1 92 ? -25.101 -2.467 37.326 1.00 52.75 92 THR A O 1
ATOM 700 N N . GLN A 1 93 ? -25.333 -3.030 39.496 1.00 54.09 93 GLN A N 1
ATOM 701 C CA . GLN A 1 93 ? -24.038 -3.669 39.827 1.00 54.09 93 GLN A CA 1
ATOM 702 C C . GLN A 1 93 ? -23.637 -4.876 38.946 1.00 54.09 93 GLN A C 1
ATOM 704 O O . GLN A 1 93 ? -22.797 -5.694 39.319 1.00 54.09 93 GLN A O 1
ATOM 709 N N . LYS A 1 94 ? -24.247 -5.037 37.778 1.00 53.34 94 LYS A N 1
ATOM 710 C CA . LYS A 1 94 ? -23.970 -6.104 36.833 1.00 53.34 94 LYS A CA 1
ATOM 711 C C . LYS A 1 94 ? -23.500 -5.447 35.553 1.00 53.34 94 LYS A C 1
ATOM 713 O O . LYS A 1 94 ? -24.283 -5.203 34.644 1.00 53.34 94 LYS A O 1
ATOM 718 N N . ILE A 1 95 ? -22.193 -5.242 35.492 1.00 57.41 95 ILE A N 1
ATOM 719 C CA . ILE A 1 95 ? -21.454 -5.120 34.243 1.00 57.41 95 ILE A CA 1
ATOM 720 C C . ILE A 1 95 ? -20.713 -6.459 34.040 1.00 57.41 95 ILE A C 1
ATOM 722 O O . ILE A 1 95 ? -19.529 -6.531 34.360 1.00 57.41 95 ILE A O 1
ATOM 726 N N . PRO A 1 96 ? -21.349 -7.586 33.640 1.00 60.34 96 PRO A N 1
ATOM 727 C CA . PRO A 1 96 ? -20.642 -8.856 33.544 1.00 60.34 96 PRO A CA 1
ATOM 728 C C . PRO A 1 96 ? -20.418 -9.229 32.074 1.00 60.34 96 PRO A C 1
ATOM 730 O O . PRO A 1 96 ? -21.355 -9.424 31.305 1.00 60.34 96 PRO A O 1
ATOM 733 N N . GLY A 1 97 ? -19.152 -9.381 31.693 1.00 58.16 97 GLY A N 1
ATOM 734 C CA . GLY A 1 97 ? -18.733 -10.085 30.476 1.00 58.16 97 GLY A CA 1
ATOM 735 C C . GLY A 1 97 ? -18.755 -9.280 29.174 1.00 58.16 97 GLY A C 1
ATOM 736 O O . GLY A 1 97 ? -17.851 -9.472 28.364 1.00 58.16 97 GLY A O 1
ATOM 737 N N . SER A 1 98 ? -19.708 -8.362 28.979 1.00 62.41 98 SER A N 1
ATOM 738 C CA . SER A 1 98 ? -19.780 -7.541 27.759 1.00 62.41 98 SER A CA 1
ATOM 739 C C . SER A 1 98 ? -18.593 -6.587 27.633 1.00 62.41 98 SER A C 1
ATOM 741 O O . SER A 1 98 ? -17.943 -6.633 26.605 1.00 62.41 98 SER A O 1
ATOM 743 N N . VAL A 1 99 ? -18.191 -5.866 28.692 1.00 66.62 99 VAL A N 1
ATOM 744 C CA . VAL A 1 99 ? -16.992 -4.988 28.671 1.00 66.62 99 VAL A CA 1
ATOM 745 C C . VAL A 1 99 ? -15.735 -5.724 28.211 1.00 66.62 99 VAL A C 1
ATOM 747 O O . VAL A 1 99 ? -15.023 -5.236 27.344 1.00 66.62 99 VAL A O 1
ATOM 750 N N . ASN A 1 100 ? -15.461 -6.910 28.761 1.00 68.88 100 ASN A N 1
ATOM 751 C CA . ASN A 1 100 ? -14.260 -7.664 28.391 1.00 68.88 100 ASN A CA 1
ATOM 752 C C . ASN A 1 100 ? -14.302 -8.107 26.925 1.00 68.88 100 ASN A C 1
ATOM 754 O O . ASN A 1 100 ? -13.268 -8.145 26.264 1.00 68.88 100 ASN A O 1
ATOM 758 N N . LYS A 1 101 ? -15.493 -8.428 26.409 1.00 73.50 101 LYS A N 1
ATOM 759 C CA . LYS A 1 101 ? -15.688 -8.759 24.998 1.00 73.50 101 LYS A CA 1
ATOM 760 C C . LYS A 1 101 ? -15.517 -7.525 24.106 1.00 73.50 101 LYS A C 1
ATOM 762 O O . LYS A 1 101 ? -14.761 -7.592 23.150 1.00 73.50 101 LYS A O 1
ATOM 767 N N . THR A 1 102 ? -16.138 -6.404 24.464 1.00 70.38 102 THR A N 1
ATOM 768 C CA . THR A 1 102 ? -15.982 -5.092 23.823 1.00 70.38 102 THR A CA 1
ATOM 769 C C . THR A 1 102 ? -14.499 -4.706 23.740 1.00 70.38 102 THR A C 1
ATOM 771 O O . THR A 1 102 ? -14.011 -4.370 22.666 1.00 70.38 102 THR A O 1
ATOM 774 N N . LEU A 1 103 ? -13.747 -4.820 24.841 1.00 70.94 103 LEU A N 1
ATOM 775 C CA . LEU A 1 103 ? -12.306 -4.539 24.878 1.00 70.94 103 LEU A CA 1
ATOM 776 C C . LEU A 1 103 ? -11.513 -5.476 23.960 1.00 70.94 103 LEU A C 1
ATOM 778 O O . LEU A 1 103 ? -10.692 -5.002 23.175 1.00 70.94 103 LEU A O 1
ATOM 782 N N . ALA A 1 104 ? -11.800 -6.781 23.992 1.00 77.81 104 ALA A N 1
ATOM 783 C CA . ALA A 1 104 ? -11.166 -7.754 23.103 1.00 77.81 104 ALA A CA 1
ATOM 784 C C . ALA A 1 104 ? -11.455 -7.461 21.617 1.00 77.81 104 ALA A C 1
ATOM 786 O O . ALA A 1 104 ? -10.548 -7.529 20.783 1.00 77.81 104 ALA A O 1
ATOM 787 N N . ASP A 1 105 ? -12.689 -7.073 21.290 1.00 73.81 105 ASP A N 1
ATOM 788 C CA . ASP A 1 105 ? -13.103 -6.728 19.931 1.00 73.81 105 ASP A CA 1
ATOM 789 C C . ASP A 1 105 ? -12.408 -5.441 19.447 1.00 73.81 105 ASP A C 1
ATOM 791 O O . ASP A 1 105 ? -11.911 -5.406 18.316 1.00 73.81 105 ASP A O 1
ATOM 795 N N . ILE A 1 106 ? -12.268 -4.408 20.296 1.00 71.62 106 ILE A N 1
ATOM 796 C CA . ILE A 1 106 ? -11.497 -3.199 19.942 1.00 71.62 106 ILE A CA 1
ATOM 797 C C . ILE A 1 106 ? -10.011 -3.534 19.775 1.00 71.62 106 ILE A C 1
ATOM 799 O O . ILE A 1 106 ? -9.363 -3.039 18.851 1.00 71.62 106 ILE A O 1
ATOM 803 N N . GLN A 1 107 ? -9.451 -4.388 20.630 1.00 76.56 107 GLN A N 1
ATOM 804 C CA . GLN A 1 107 ? -8.049 -4.781 20.536 1.00 76.56 107 GLN A CA 1
ATOM 805 C C . GLN A 1 107 ? -7.770 -5.544 19.230 1.00 76.56 107 GLN A C 1
ATOM 807 O O . GLN A 1 107 ? -6.793 -5.260 18.531 1.00 76.56 107 GLN A O 1
ATOM 812 N N . GLN A 1 108 ? -8.657 -6.464 18.841 1.00 80.19 108 GLN A N 1
ATOM 813 C CA . GLN A 1 108 ? -8.567 -7.182 17.568 1.00 80.19 108 GLN A CA 1
ATOM 814 C C . GLN A 1 108 ? -8.721 -6.241 16.365 1.00 80.19 108 GLN A C 1
ATOM 816 O O . GLN A 1 108 ? -7.977 -6.359 15.383 1.00 80.19 108 GLN A O 1
ATOM 821 N N . LEU A 1 109 ? -9.656 -5.295 16.450 1.00 74.50 109 LEU A N 1
ATOM 822 C CA . LEU A 1 109 ? -9.871 -4.244 15.462 1.00 74.50 109 LEU A CA 1
ATOM 823 C C . LEU A 1 109 ? -8.612 -3.380 15.284 1.00 74.50 109 LEU A C 1
ATOM 825 O O . LEU A 1 109 ? -8.127 -3.235 14.162 1.00 74.50 109 LEU A O 1
ATOM 829 N N . SER A 1 110 ? -8.032 -2.885 16.380 1.00 75.06 110 SER A N 1
ATOM 830 C CA . SER A 1 110 ? -6.794 -2.094 16.381 1.00 75.06 110 SER A CA 1
ATOM 831 C C . SER A 1 110 ? -5.636 -2.864 15.743 1.00 75.06 110 SER A C 1
ATOM 833 O O . SER A 1 110 ? -4.986 -2.359 14.829 1.00 75.06 110 SER A O 1
ATOM 835 N N . ASN A 1 111 ? -5.427 -4.123 16.141 1.00 79.81 111 ASN A N 1
ATOM 836 C CA . ASN A 1 111 ? -4.370 -4.970 15.581 1.00 79.81 111 ASN A CA 1
ATOM 837 C C . ASN A 1 111 ? -4.553 -5.225 14.075 1.00 79.81 111 ASN A C 1
ATOM 839 O O . ASN A 1 111 ? -3.581 -5.261 13.313 1.00 79.81 111 ASN A O 1
ATOM 843 N N . SER A 1 112 ? -5.801 -5.401 13.637 1.00 78.88 112 SER A N 1
ATOM 844 C CA . SER A 1 112 ? -6.133 -5.619 12.227 1.00 78.88 112 SER A CA 1
ATOM 845 C C . SER A 1 112 ? -5.887 -4.362 11.395 1.00 78.88 112 SER A C 1
ATOM 847 O O . SER A 1 112 ? -5.258 -4.450 10.336 1.00 78.88 112 SER A O 1
ATOM 849 N N . LEU A 1 113 ? -6.312 -3.200 11.900 1.00 74.12 113 LEU A N 1
ATOM 850 C CA . LEU A 1 113 ? -6.081 -1.901 11.271 1.00 74.12 113 LEU A CA 1
ATOM 851 C C . LEU A 1 113 ? -4.587 -1.597 11.157 1.00 74.12 113 LEU A C 1
ATOM 853 O O . LEU A 1 113 ? -4.120 -1.285 10.066 1.00 74.12 113 LEU A O 1
ATOM 857 N N . ASP A 1 114 ? -3.811 -1.783 12.225 1.00 76.38 114 ASP A N 1
ATOM 858 C CA . ASP A 1 114 ? -2.361 -1.568 12.214 1.00 76.38 114 ASP A CA 1
ATOM 859 C C . ASP A 1 114 ? -1.660 -2.406 11.141 1.00 76.38 114 ASP A C 1
ATOM 861 O O . ASP A 1 114 ? -0.846 -1.906 10.357 1.00 76.38 114 ASP A O 1
ATOM 865 N N . LYS A 1 115 ? -1.991 -3.700 11.067 1.00 80.94 115 LYS A N 1
ATOM 866 C CA . LYS A 1 115 ? -1.406 -4.604 10.074 1.00 80.94 115 LYS A CA 1
ATOM 867 C C . LYS A 1 115 ? -1.769 -4.177 8.652 1.00 80.94 115 LYS A C 1
ATOM 869 O O . LYS A 1 115 ? -0.904 -4.180 7.775 1.00 80.94 115 LYS A O 1
ATOM 874 N N . GLN A 1 116 ? -3.027 -3.814 8.415 1.00 76.06 116 GLN A N 1
ATOM 875 C CA . GLN A 1 116 ? -3.511 -3.398 7.099 1.00 76.06 116 GLN A CA 1
ATOM 876 C C . GLN A 1 116 ? -2.922 -2.050 6.668 1.00 76.06 116 GLN A C 1
ATOM 878 O O . GLN A 1 116 ? -2.487 -1.924 5.520 1.00 76.06 116 GLN A O 1
ATOM 883 N N . ILE A 1 117 ? -2.826 -1.079 7.579 1.00 76.81 117 ILE A N 1
ATOM 884 C CA . ILE A 1 117 ? -2.213 0.232 7.334 1.00 76.81 117 ILE A CA 1
ATOM 885 C C . ILE A 1 117 ? -0.736 0.063 6.981 1.00 76.81 117 ILE A C 1
ATOM 887 O O . ILE A 1 117 ? -0.306 0.549 5.938 1.00 76.81 117 ILE A O 1
ATOM 891 N N . ASN A 1 118 ? 0.026 -0.692 7.778 1.00 78.69 118 ASN A N 1
ATOM 892 C CA . ASN A 1 118 ? 1.453 -0.910 7.527 1.00 78.69 118 ASN A CA 1
ATOM 893 C C . ASN A 1 118 ? 1.707 -1.610 6.182 1.00 78.69 118 ASN A C 1
ATOM 895 O O . ASN A 1 118 ? 2.588 -1.210 5.420 1.00 78.69 118 ASN A O 1
ATOM 899 N N . GLN A 1 119 ? 0.906 -2.625 5.846 1.00 80.62 119 GLN A N 1
ATOM 900 C CA . GLN A 1 119 ? 1.010 -3.304 4.551 1.00 80.62 119 GLN A CA 1
ATOM 901 C C . GLN A 1 119 ? 0.658 -2.386 3.377 1.00 80.62 119 GLN A C 1
ATOM 903 O O . GLN A 1 119 ? 1.304 -2.446 2.329 1.00 80.62 119 GLN A O 1
ATOM 908 N N . THR A 1 120 ? -0.367 -1.552 3.535 1.00 75.38 120 THR A N 1
ATOM 909 C CA . THR A 1 120 ? -0.804 -0.610 2.500 1.00 75.38 120 THR A CA 1
ATOM 910 C C . THR A 1 120 ? 0.239 0.485 2.296 1.00 75.38 120 THR A C 1
ATOM 912 O O . THR A 1 120 ? 0.618 0.754 1.158 1.00 75.38 120 THR A O 1
ATOM 915 N N . ALA A 1 121 ? 0.791 1.033 3.381 1.00 77.12 121 ALA A N 1
ATOM 916 C CA . ALA A 1 121 ? 1.869 2.014 3.346 1.00 77.12 121 ALA A CA 1
ATOM 917 C C . ALA A 1 121 ? 3.122 1.469 2.641 1.00 77.12 121 ALA A C 1
ATOM 919 O O . ALA A 1 121 ? 3.635 2.117 1.731 1.00 77.12 121 ALA A O 1
ATOM 920 N N . ALA A 1 122 ? 3.567 0.252 2.978 1.00 80.25 122 ALA A N 1
ATOM 921 C CA . ALA A 1 122 ? 4.730 -0.373 2.342 1.00 80.25 122 ALA A CA 1
ATOM 922 C C . ALA A 1 122 ? 4.534 -0.586 0.827 1.00 80.25 122 ALA A C 1
ATOM 924 O O . ALA A 1 122 ? 5.438 -0.330 0.029 1.00 80.25 122 ALA A O 1
ATOM 925 N N . ARG A 1 123 ? 3.337 -1.014 0.399 1.00 76.69 123 ARG A N 1
ATOM 926 C CA . ARG A 1 123 ? 3.020 -1.191 -1.030 1.00 76.69 123 ARG A CA 1
ATOM 927 C C . ARG A 1 123 ? 2.920 0.131 -1.780 1.00 76.69 123 ARG A C 1
ATOM 929 O O . ARG A 1 123 ? 3.398 0.223 -2.912 1.00 76.69 123 ARG A O 1
ATOM 936 N N . LEU A 1 124 ? 2.307 1.142 -1.168 1.00 74.88 124 LEU A N 1
ATOM 937 C CA . LEU A 1 124 ? 2.227 2.482 -1.741 1.00 74.88 124 LEU A CA 1
ATOM 938 C C . LEU A 1 124 ? 3.621 3.080 -1.891 1.00 74.88 124 LEU A C 1
ATOM 940 O O . LEU A 1 124 ? 3.932 3.586 -2.961 1.00 74.88 124 LEU A O 1
ATOM 944 N N . GLN A 1 125 ? 4.490 2.928 -0.890 1.00 78.69 125 GLN A N 1
ATOM 945 C CA . GLN A 1 125 ? 5.886 3.343 -0.989 1.00 78.69 125 GLN A CA 1
ATOM 946 C C . GLN A 1 125 ? 6.595 2.650 -2.159 1.00 78.69 125 GLN A C 1
ATOM 948 O O . GLN A 1 125 ? 7.192 3.330 -2.986 1.00 78.69 125 GLN A O 1
ATOM 953 N N . GLY A 1 126 ? 6.459 1.327 -2.302 1.00 77.75 126 GLY A N 1
ATOM 954 C CA . GLY A 1 126 ? 7.038 0.601 -3.438 1.00 77.75 126 GLY A CA 1
ATOM 955 C C . GLY A 1 126 ? 6.474 1.035 -4.797 1.00 77.75 126 GLY A C 1
ATOM 956 O O . GLY A 1 126 ? 7.201 1.094 -5.787 1.00 77.75 126 GLY A O 1
ATOM 957 N N . THR A 1 127 ? 5.185 1.364 -4.866 1.00 75.50 127 THR A N 1
ATOM 958 C CA . THR A 1 127 ? 4.545 1.864 -6.095 1.00 75.50 127 THR A CA 1
ATOM 959 C C . THR A 1 127 ? 5.034 3.267 -6.437 1.00 75.50 127 THR A C 1
ATOM 961 O O . THR A 1 127 ? 5.378 3.524 -7.586 1.00 75.50 127 THR A O 1
ATOM 964 N N . LEU A 1 128 ? 5.134 4.149 -5.440 1.00 74.00 128 LEU A N 1
ATOM 965 C CA . LEU A 1 128 ? 5.661 5.503 -5.589 1.00 74.00 128 LEU A CA 1
ATOM 966 C C . LEU A 1 128 ? 7.128 5.485 -6.012 1.00 74.00 128 LEU A C 1
ATOM 968 O O . LEU A 1 128 ? 7.479 6.212 -6.929 1.00 74.00 128 LEU A O 1
ATOM 972 N N . SER A 1 129 ? 7.970 4.632 -5.422 1.00 74.94 129 SER A N 1
ATOM 973 C CA . SER A 1 129 ? 9.377 4.496 -5.821 1.00 74.94 129 SER A CA 1
ATOM 974 C C . SER A 1 129 ? 9.521 4.086 -7.288 1.00 74.94 129 SER A C 1
ATOM 976 O O . SER A 1 129 ? 10.248 4.739 -8.031 1.00 74.94 129 SER A O 1
ATOM 978 N N . SER A 1 130 ? 8.776 3.072 -7.744 1.00 73.31 130 SER A N 1
ATOM 979 C CA . SER A 1 130 ? 8.811 2.668 -9.159 1.00 73.31 130 SER A CA 1
ATOM 980 C C . SER A 1 130 ? 8.149 3.680 -10.094 1.00 73.31 130 SER A C 1
ATOM 982 O O . SER A 1 130 ? 8.594 3.848 -11.227 1.00 73.31 130 SER A O 1
ATOM 984 N N . GLY A 1 131 ? 7.127 4.395 -9.620 1.00 71.44 131 GLY A N 1
ATOM 985 C CA . GLY A 1 131 ? 6.546 5.532 -10.328 1.00 71.44 131 GLY A CA 1
ATOM 986 C C . GLY A 1 131 ? 7.552 6.663 -10.509 1.00 71.44 131 GLY A C 1
ATOM 987 O O . GLY A 1 131 ? 7.680 7.177 -11.612 1.00 71.44 131 GLY A O 1
ATOM 988 N N . ASN A 1 132 ? 8.323 6.999 -9.475 1.00 67.62 132 ASN A N 1
ATOM 989 C CA . ASN A 1 132 ? 9.317 8.070 -9.516 1.00 67.62 132 ASN A CA 1
ATOM 990 C C . ASN A 1 132 ? 10.483 7.745 -10.462 1.00 67.62 132 ASN A C 1
ATOM 992 O O . ASN A 1 132 ? 11.020 8.633 -11.114 1.00 67.62 132 ASN A O 1
ATOM 996 N N . GLU A 1 133 ? 10.851 6.469 -10.602 1.00 68.12 133 GLU A N 1
ATOM 997 C CA . GLU A 1 133 ? 11.834 6.043 -11.605 1.00 68.12 133 GLU A CA 1
ATOM 998 C C . GLU A 1 133 ? 11.348 6.289 -13.042 1.00 68.12 133 GLU A C 1
ATOM 1000 O O . GLU A 1 133 ? 12.142 6.706 -13.885 1.00 68.12 133 GLU A O 1
ATOM 1005 N N . LEU A 1 134 ? 10.057 6.077 -13.327 1.00 67.50 134 LEU A N 1
ATOM 1006 C CA . LEU A 1 134 ? 9.459 6.362 -14.641 1.00 67.50 134 LEU A CA 1
ATOM 1007 C C . LEU A 1 134 ? 9.201 7.857 -14.866 1.00 67.50 134 LEU A C 1
ATOM 1009 O O . LEU A 1 134 ? 9.433 8.384 -15.954 1.00 67.50 134 LEU A O 1
ATOM 1013 N N . LEU A 1 135 ? 8.729 8.534 -13.823 1.00 64.19 135 LEU A N 1
ATOM 1014 C CA . LEU A 1 135 ? 8.339 9.942 -13.820 1.00 64.19 135 LEU A CA 1
ATOM 1015 C C . LEU A 1 135 ? 9.506 10.879 -13.492 1.00 64.19 135 LEU A C 1
ATOM 1017 O O . LEU A 1 135 ? 9.318 12.086 -13.439 1.00 64.19 135 LEU A O 1
ATOM 1021 N N . SER A 1 136 ? 10.735 10.373 -13.378 1.00 58.28 136 SER A N 1
ATOM 1022 C CA . SER A 1 136 ? 11.956 11.194 -13.347 1.00 58.28 136 SER A CA 1
ATOM 1023 C C . SER A 1 136 ? 12.101 12.098 -14.589 1.00 58.28 136 SER A C 1
ATOM 1025 O O . SER A 1 136 ? 12.840 13.079 -14.562 1.00 58.28 136 SER A O 1
ATOM 1027 N N . SER A 1 137 ? 11.339 11.815 -15.654 1.00 52.56 137 SER A N 1
ATOM 1028 C CA . SER A 1 137 ? 11.162 12.662 -16.844 1.00 52.56 137 SER A CA 1
ATOM 1029 C C . SER A 1 137 ? 9.954 13.622 -16.784 1.00 52.56 137 SER A C 1
ATOM 1031 O O . SER A 1 137 ? 9.829 14.502 -17.634 1.00 52.56 137 SER A O 1
ATOM 1033 N N . VAL A 1 138 ? 9.076 13.487 -15.783 1.00 52.56 138 VAL A N 1
ATOM 1034 C CA . VAL A 1 138 ? 7.799 14.200 -15.610 1.00 52.56 138 VAL A CA 1
ATOM 1035 C C . VAL A 1 138 ? 7.656 14.680 -14.151 1.00 52.56 138 VAL A C 1
ATOM 1037 O O . VAL A 1 138 ? 6.830 14.172 -13.411 1.00 52.56 138 VAL A O 1
ATOM 1040 N N . GLY A 1 139 ? 8.455 15.672 -13.741 1.00 55.59 139 GLY A N 1
ATOM 1041 C CA . GLY A 1 139 ? 8.174 16.562 -12.595 1.00 55.59 139 GLY A CA 1
ATOM 1042 C C . GLY A 1 139 ? 8.205 15.959 -11.163 1.00 55.59 139 GLY A C 1
ATOM 1043 O O . GLY A 1 139 ? 7.380 15.116 -10.834 1.00 55.59 139 GLY A O 1
ATOM 1044 N N . PRO A 1 140 ? 9.067 16.453 -10.250 1.00 51.84 140 PRO A N 1
ATOM 1045 C CA . PRO A 1 140 ? 9.320 15.825 -8.941 1.00 51.84 140 PRO A CA 1
ATOM 1046 C C . PRO A 1 140 ? 8.241 15.947 -7.837 1.00 51.84 140 PRO A C 1
ATOM 1048 O O . PRO A 1 140 ? 8.444 15.363 -6.780 1.00 51.84 140 PRO A O 1
ATOM 1051 N N . ASP A 1 141 ? 7.100 16.623 -8.034 1.00 57.34 141 ASP A N 1
ATOM 1052 C CA . ASP A 1 141 ? 6.127 16.880 -6.948 1.00 57.34 141 ASP A CA 1
ATOM 1053 C C . ASP A 1 141 ? 4.664 16.662 -7.377 1.00 57.34 141 ASP A C 1
ATOM 1055 O O . ASP A 1 141 ? 3.921 17.595 -7.689 1.00 57.34 141 ASP A O 1
ATOM 1059 N N . SER A 1 142 ? 4.212 15.406 -7.382 1.00 65.19 142 SER A N 1
ATOM 1060 C CA . SER A 1 142 ? 2.798 15.085 -7.612 1.00 65.19 142 SER A CA 1
ATOM 1061 C C . SER A 1 142 ? 1.968 15.330 -6.346 1.00 65.19 142 SER A C 1
ATOM 1063 O O . SER A 1 142 ? 2.170 14.672 -5.323 1.00 65.19 142 SER A O 1
ATOM 1065 N N . ALA A 1 143 ? 0.972 16.222 -6.419 1.00 67.69 143 ALA A N 1
ATOM 1066 C CA . ALA A 1 143 ? 0.029 16.509 -5.326 1.00 67.69 143 ALA A CA 1
ATOM 1067 C C . ALA A 1 143 ? -0.647 15.244 -4.749 1.00 67.69 143 ALA A C 1
ATOM 1069 O O . ALA A 1 143 ? -0.961 15.177 -3.561 1.00 67.69 143 ALA A O 1
ATOM 1070 N N . LEU A 1 144 ? -0.807 14.203 -5.573 1.00 69.06 144 LEU A N 1
ATOM 1071 C CA . LEU A 1 144 ? -1.368 12.914 -5.174 1.00 69.06 144 LEU A CA 1
ATOM 1072 C C . LEU A 1 144 ? -0.481 12.170 -4.161 1.00 69.06 144 LEU A C 1
ATOM 1074 O O . LEU A 1 144 ? -0.996 11.538 -3.241 1.00 69.06 144 LEU A O 1
ATOM 1078 N N . GLN A 1 145 ? 0.846 12.272 -4.280 1.00 68.69 145 GLN A N 1
ATOM 1079 C CA . GLN A 1 145 ? 1.776 11.655 -3.330 1.00 68.69 145 GLN A CA 1
ATOM 1080 C C . GLN A 1 145 ? 1.682 12.308 -1.946 1.00 68.69 145 GLN A C 1
ATOM 1082 O O . GLN A 1 145 ? 1.706 11.612 -0.923 1.00 68.69 145 GLN A O 1
ATOM 1087 N N . TYR A 1 146 ? 1.562 13.638 -1.917 1.00 74.12 146 TYR A N 1
ATOM 1088 C CA . TYR A 1 146 ? 1.421 14.398 -0.680 1.00 74.12 146 TYR A CA 1
ATOM 1089 C C . TYR A 1 146 ? 0.126 14.029 0.052 1.00 74.12 146 TYR A C 1
ATOM 1091 O O . TYR A 1 146 ? 0.175 13.685 1.236 1.00 74.12 146 TYR A O 1
ATOM 1099 N N . GLU A 1 147 ? -1.008 14.018 -0.656 1.00 76.38 147 GLU A N 1
ATOM 1100 C CA . GLU A 1 147 ? -2.299 13.685 -0.046 1.00 76.38 147 GLU A CA 1
ATOM 1101 C C . GLU A 1 147 ? -2.353 12.237 0.449 1.00 76.38 147 GLU A C 1
ATOM 1103 O O . GLU A 1 147 ? -2.746 11.999 1.589 1.00 76.38 147 GLU A O 1
ATOM 1108 N N . LEU A 1 148 ? -1.845 11.265 -0.318 1.00 71.31 148 LEU A N 1
ATOM 1109 C CA . LEU A 1 148 ? -1.784 9.868 0.135 1.00 71.31 148 LEU A CA 1
ATOM 1110 C C . LEU A 1 148 ? -0.945 9.706 1.408 1.00 71.31 148 LEU A C 1
ATOM 1112 O O . LEU A 1 148 ? -1.360 9.034 2.354 1.00 71.31 148 LEU A O 1
ATOM 1116 N N . THR A 1 149 ? 0.227 10.345 1.457 1.00 73.81 149 THR A N 1
ATOM 1117 C CA . THR A 1 149 ? 1.105 10.288 2.636 1.00 73.8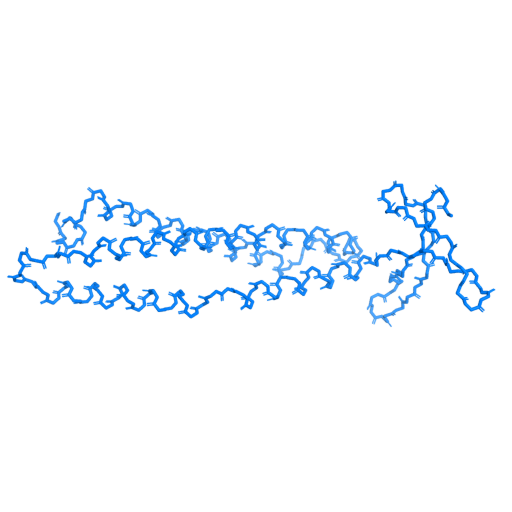1 149 THR A CA 1
ATOM 1118 C C . THR A 1 149 ? 0.437 10.927 3.853 1.00 73.81 149 THR A C 1
ATOM 1120 O O . THR A 1 149 ? 0.560 10.421 4.973 1.00 73.81 149 THR A O 1
ATOM 1123 N N . ARG A 1 150 ? -0.290 12.030 3.646 1.00 81.94 150 ARG A N 1
ATOM 1124 C CA . ARG A 1 150 ? -1.048 12.717 4.692 1.00 81.94 150 ARG A CA 1
ATOM 1125 C C . ARG A 1 150 ? -2.179 11.843 5.229 1.00 81.94 150 ARG A C 1
ATOM 1127 O O . ARG A 1 150 ? -2.269 11.680 6.443 1.00 81.94 150 ARG A O 1
ATOM 1134 N N . THR A 1 151 ? -2.992 11.246 4.357 1.00 77.94 151 THR A N 1
ATOM 1135 C CA . THR A 1 151 ? -4.108 10.375 4.753 1.00 77.94 151 THR A CA 1
ATOM 1136 C C . THR A 1 151 ? -3.626 9.156 5.532 1.00 77.94 151 THR A C 1
ATOM 1138 O O . THR A 1 151 ? 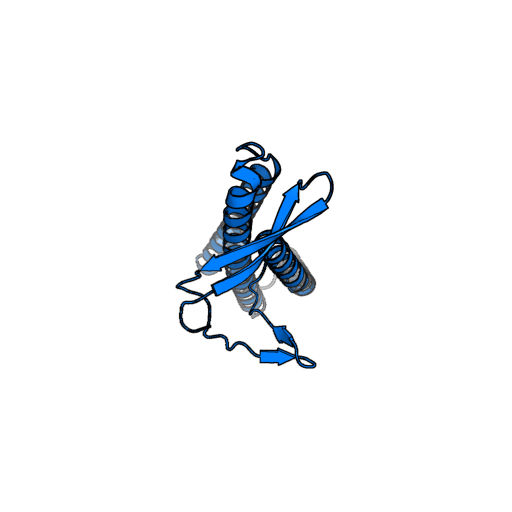-4.183 8.854 6.583 1.00 77.94 151 THR A O 1
ATOM 1141 N N . LEU A 1 152 ? -2.563 8.483 5.075 1.00 75.12 152 LEU A N 1
ATOM 1142 C CA . LEU A 1 152 ? -2.002 7.331 5.791 1.00 75.12 152 LEU A CA 1
ATOM 1143 C C . LEU A 1 152 ? -1.536 7.707 7.198 1.00 75.12 152 LEU A C 1
ATOM 1145 O O . LEU A 1 152 ? -1.836 6.999 8.154 1.00 75.12 152 LEU A O 1
ATOM 1149 N N . ARG A 1 153 ? -0.837 8.841 7.334 1.00 78.81 153 ARG A N 1
ATOM 1150 C CA . ARG A 1 153 ? -0.371 9.331 8.636 1.00 78.81 153 ARG A CA 1
ATOM 1151 C C . ARG A 1 153 ? -1.535 9.649 9.570 1.00 78.81 153 ARG A C 1
ATOM 1153 O O . ARG A 1 153 ? -1.446 9.365 10.761 1.00 78.81 153 ARG A O 1
ATOM 1160 N N . GLU A 1 154 ? -2.607 10.228 9.040 1.00 81.12 154 GLU A N 1
ATOM 1161 C CA . GLU A 1 154 ? -3.800 10.541 9.823 1.00 81.12 154 GLU A CA 1
ATOM 1162 C C . GLU A 1 154 ? -4.525 9.268 10.280 1.00 81.12 154 GLU A C 1
ATOM 1164 O O . GLU A 1 154 ? -4.869 9.148 11.451 1.00 81.12 154 GLU A O 1
ATOM 1169 N N . LEU A 1 155 ? -4.648 8.261 9.411 1.00 73.12 155 LEU A N 1
ATOM 1170 C CA . LEU A 1 155 ? -5.195 6.953 9.782 1.00 73.12 155 LEU A CA 1
ATOM 1171 C C . LEU A 1 155 ? -4.363 6.260 10.869 1.00 73.12 155 LEU A C 1
ATOM 1173 O O . LEU A 1 155 ? -4.929 5.718 11.817 1.00 73.12 155 LEU A O 1
ATOM 1177 N N . THR A 1 156 ? -3.029 6.314 10.780 1.00 73.44 156 THR A N 1
ATOM 1178 C CA . THR A 1 156 ? -2.147 5.787 11.835 1.00 73.44 156 THR A CA 1
ATOM 1179 C C . THR A 1 156 ? -2.372 6.501 13.168 1.00 73.44 156 THR A C 1
ATOM 1181 O O . THR A 1 156 ? -2.432 5.842 14.202 1.00 73.44 156 THR A O 1
ATOM 1184 N N . ARG A 1 157 ? -2.537 7.831 13.163 1.00 79.12 157 ARG A N 1
ATOM 1185 C CA . ARG A 1 157 ? -2.822 8.599 14.387 1.00 79.12 157 ARG A CA 1
ATOM 1186 C C . ARG A 1 157 ? -4.142 8.186 15.02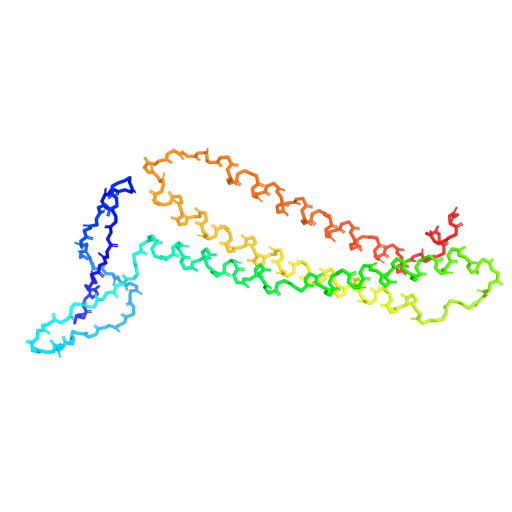5 1.00 79.12 157 ARG A C 1
ATOM 1188 O O . ARG A 1 157 ? -4.189 8.003 16.235 1.00 79.12 157 ARG A O 1
ATOM 1195 N N . VAL A 1 158 ? -5.189 7.998 14.224 1.00 76.69 158 VAL A N 1
ATOM 1196 C CA . VAL A 1 158 ? -6.494 7.537 14.721 1.00 76.69 158 VAL A CA 1
ATOM 1197 C C . VAL A 1 158 ? -6.383 6.133 15.325 1.00 76.69 158 VAL A C 1
ATOM 1199 O O . VAL A 1 158 ? -6.898 5.894 16.414 1.00 76.69 158 VAL A O 1
ATOM 1202 N N . ALA A 1 159 ? -5.667 5.213 14.671 1.00 73.62 159 ALA A N 1
ATOM 1203 C CA . ALA A 1 159 ? -5.448 3.864 15.197 1.00 73.62 159 ALA A CA 1
ATOM 1204 C C . ALA A 1 159 ? -4.691 3.870 16.541 1.00 73.62 159 ALA A C 1
ATOM 1206 O O . ALA A 1 159 ? -5.044 3.113 17.448 1.00 73.62 159 ALA A O 1
ATOM 1207 N N . GLN A 1 160 ? -3.701 4.758 16.691 1.00 74.50 160 GLN A N 1
ATOM 1208 C CA . GLN A 1 160 ? -2.979 4.971 17.950 1.00 74.50 160 GLN A CA 1
ATOM 1209 C C . GLN A 1 160 ? -3.893 5.534 19.046 1.00 74.50 160 GLN A C 1
ATOM 1211 O O . GLN A 1 160 ? -3.940 4.978 20.136 1.00 74.50 160 GLN A O 1
ATOM 1216 N N . GLN A 1 161 ? -4.693 6.560 18.743 1.00 79.38 161 GLN A N 1
ATOM 1217 C CA . GLN A 1 161 ? -5.637 7.147 19.704 1.00 79.38 161 GLN A CA 1
ATOM 1218 C C . GLN A 1 161 ? -6.678 6.137 20.204 1.00 79.38 161 GLN A C 1
ATOM 1220 O O . GLN A 1 161 ? -7.026 6.135 21.383 1.00 79.38 161 GLN A O 1
ATOM 1225 N N . LEU A 1 162 ? -7.161 5.255 19.324 1.00 73.44 162 LEU A N 1
ATOM 1226 C CA . LEU A 1 162 ? -8.066 4.174 19.716 1.00 73.44 162 LEU A CA 1
ATOM 1227 C C . LEU A 1 162 ? -7.390 3.177 20.660 1.00 73.44 162 LEU A C 1
ATOM 1229 O O . LEU A 1 162 ? -8.020 2.731 21.614 1.00 73.44 162 LEU A O 1
ATOM 1233 N N . ARG A 1 163 ? -6.116 2.841 20.429 1.00 70.50 163 ARG A N 1
ATOM 1234 C CA . ARG A 1 163 ? -5.353 1.974 21.336 1.00 70.50 163 ARG A CA 1
ATOM 1235 C C . ARG A 1 163 ? -5.192 2.607 22.710 1.00 70.50 163 ARG A C 1
ATOM 1237 O O . ARG A 1 163 ? -5.438 1.933 23.704 1.00 70.50 163 ARG A O 1
ATOM 1244 N N . ASP A 1 164 ? -4.816 3.879 22.755 1.00 79.12 164 ASP A N 1
ATOM 1245 C CA . ASP A 1 164 ? -4.624 4.600 24.013 1.00 79.12 164 ASP A CA 1
ATOM 1246 C C . ASP A 1 164 ? -5.929 4.644 24.822 1.00 79.12 164 ASP A C 1
ATOM 1248 O O . ASP A 1 164 ? -5.919 4.454 26.036 1.00 79.12 164 ASP A O 1
ATOM 1252 N N . LEU A 1 165 ? -7.072 4.811 24.146 1.00 73.06 165 LEU A N 1
ATOM 1253 C CA . LEU A 1 165 ? -8.393 4.747 24.773 1.00 73.06 165 LEU A CA 1
ATOM 1254 C C . LEU A 1 165 ? -8.707 3.353 25.340 1.00 73.06 165 LEU A C 1
ATOM 1256 O O . LEU A 1 165 ? -9.204 3.251 26.460 1.00 73.06 165 LEU A O 1
ATOM 1260 N N . VAL A 1 166 ? -8.421 2.281 24.594 1.00 71.19 166 VAL A N 1
ATOM 1261 C CA . VAL A 1 166 ? -8.597 0.899 25.083 1.00 71.19 166 VAL A CA 1
ATOM 1262 C C . VAL A 1 166 ? -7.742 0.655 26.312 1.00 71.19 166 VAL A C 1
ATOM 1264 O O . VAL A 1 166 ? -8.232 0.116 27.298 1.00 71.19 166 VAL A O 1
ATOM 1267 N N . GLN A 1 167 ? -6.487 1.096 26.273 1.00 72.25 167 GLN A N 1
ATOM 1268 C CA . GLN A 1 167 ? -5.571 0.925 27.387 1.00 72.25 167 GLN A CA 1
ATOM 1269 C C . GLN A 1 167 ? -6.045 1.706 28.623 1.00 72.25 167 GLN A C 1
ATOM 1271 O O . GLN A 1 167 ? -6.028 1.175 29.729 1.00 72.25 167 GLN A O 1
ATOM 1276 N N . GLN A 1 168 ? -6.565 2.926 28.448 1.00 72.56 168 GLN A N 1
ATOM 1277 C CA . GLN A 1 168 ? -7.176 3.686 29.545 1.00 72.56 168 GLN A CA 1
ATOM 1278 C C . GLN A 1 168 ? -8.417 2.997 30.129 1.00 72.56 168 GLN A C 1
ATOM 1280 O O . GLN A 1 168 ? -8.620 3.035 31.343 1.00 72.56 168 GLN A O 1
ATOM 1285 N N . LEU A 1 169 ? -9.234 2.350 29.295 1.00 69.31 169 LEU A N 1
ATOM 1286 C CA . LEU A 1 169 ? -10.389 1.572 29.749 1.00 69.31 169 LEU A CA 1
ATOM 1287 C C . LEU A 1 169 ? -9.982 0.285 30.485 1.00 69.31 169 LEU A C 1
ATOM 1289 O O . LEU A 1 169 ? -10.665 -0.097 31.434 1.00 69.31 169 LEU A O 1
ATOM 1293 N N . GLU A 1 170 ? -8.888 -0.368 30.081 1.00 67.12 170 GLU A N 1
ATOM 1294 C CA . GLU A 1 170 ? -8.309 -1.518 30.793 1.00 67.12 170 GLU A CA 1
ATOM 1295 C C . GLU A 1 170 ? -7.719 -1.112 32.152 1.00 67.12 170 GLU A C 1
ATOM 1297 O O . GLU A 1 170 ? -7.903 -1.823 33.141 1.00 67.12 170 GLU A O 1
ATOM 1302 N N . GLU A 1 171 ? -7.031 0.032 32.214 1.00 74.12 171 GLU A N 1
ATOM 1303 C CA . GLU A 1 171 ? -6.349 0.508 33.421 1.00 74.12 171 GLU A CA 1
ATOM 1304 C C . GLU A 1 171 ? -7.308 1.137 34.449 1.00 74.12 171 GLU A C 1
ATOM 1306 O O . GLU A 1 171 ? -7.116 0.948 35.650 1.00 74.12 171 GLU A O 1
ATOM 1311 N N . ASN A 1 172 ? -8.342 1.873 34.018 1.00 70.50 172 ASN A N 1
ATOM 1312 C CA . ASN A 1 172 ? -9.319 2.519 34.905 1.00 70.50 172 ASN A CA 1
ATOM 1313 C C . ASN A 1 172 ? -10.741 2.553 34.299 1.00 70.50 172 ASN A C 1
ATOM 1315 O O . ASN A 1 172 ? -11.218 3.606 33.863 1.00 70.50 172 ASN A O 1
ATOM 1319 N N . PRO A 1 173 ? -11.491 1.435 34.340 1.00 64.56 173 PRO A N 1
ATOM 1320 C CA . PRO A 1 173 ? -12.834 1.370 33.760 1.00 64.56 173 PRO A CA 1
ATOM 1321 C C . PRO A 1 173 ? -13.845 2.294 34.462 1.00 64.56 173 PRO A C 1
ATOM 1323 O O . PRO A 1 173 ? -14.786 2.774 33.834 1.00 64.56 173 PRO A O 1
ATOM 1326 N N . SER A 1 174 ? -13.671 2.586 35.757 1.00 59.91 174 SER A N 1
ATOM 1327 C CA . SER A 1 174 ? -14.636 3.379 36.531 1.00 59.91 174 SER A CA 1
ATOM 1328 C C . SER A 1 174 ? -14.557 4.891 36.295 1.00 59.91 174 SER A C 1
ATOM 1330 O O . SER A 1 174 ? -15.588 5.553 36.375 1.00 59.91 174 SER A O 1
ATOM 1332 N N . SER A 1 175 ? -13.387 5.463 35.994 1.00 66.12 175 SER A N 1
ATOM 1333 C CA . SER A 1 175 ? -13.272 6.922 35.807 1.00 66.12 175 SER A CA 1
ATOM 1334 C C . SER A 1 175 ? -13.830 7.380 34.456 1.00 66.12 175 SER A C 1
ATOM 1336 O O . SER A 1 175 ? -14.445 8.442 34.365 1.00 66.12 175 SER A O 1
ATOM 1338 N N . VAL A 1 176 ? -13.697 6.547 33.417 1.00 61.97 176 VAL A N 1
ATOM 1339 C CA . VAL A 1 176 ? -14.208 6.832 32.066 1.00 61.97 176 VAL A CA 1
ATOM 1340 C C . VAL A 1 176 ? -15.717 6.580 31.967 1.00 61.97 176 VAL A C 1
ATOM 1342 O O . VAL A 1 176 ? -16.425 7.360 31.335 1.00 61.97 176 VAL A O 1
ATOM 1345 N N . LEU A 1 177 ? -16.233 5.532 32.622 1.00 57.12 177 LEU A N 1
ATOM 1346 C CA . LEU A 1 177 ? -17.664 5.195 32.601 1.00 57.12 177 LEU A CA 1
ATOM 1347 C C . LEU A 1 177 ? -18.517 6.063 33.535 1.00 57.12 177 LEU A C 1
ATOM 1349 O O . LEU A 1 177 ? -19.695 6.274 33.254 1.00 57.12 177 LEU A O 1
ATOM 1353 N N . PHE A 1 178 ? -17.944 6.575 34.630 1.00 62.47 178 PHE A N 1
ATOM 1354 C CA . PHE A 1 178 ? -18.694 7.327 35.645 1.00 62.47 178 PHE A CA 1
ATOM 1355 C C . PHE A 1 178 ? -18.250 8.787 35.810 1.00 62.47 178 PHE A C 1
ATOM 1357 O O . PHE A 1 178 ? -18.813 9.499 36.641 1.00 62.47 178 PHE A O 1
ATOM 1364 N N . GLY A 1 179 ? -17.297 9.258 34.999 1.00 56.12 179 GLY A N 1
ATOM 1365 C CA . GLY A 1 179 ? -16.947 10.676 34.888 1.00 56.12 179 GLY A CA 1
ATOM 1366 C C . GLY A 1 179 ? -16.450 11.319 36.186 1.00 56.12 179 GLY A C 1
ATOM 1367 O O . GLY A 1 179 ? -16.783 12.479 36.442 1.00 56.12 179 GLY A O 1
ATOM 1368 N N . ARG A 1 180 ? -15.704 10.587 37.025 1.00 48.34 180 ARG A N 1
ATOM 1369 C CA . ARG A 1 180 ? -15.082 11.117 38.252 1.00 48.34 180 ARG A CA 1
ATOM 1370 C C . ARG A 1 180 ? -13.668 10.597 38.447 1.00 48.34 180 ARG A C 1
ATOM 1372 O O . ARG A 1 180 ? -13.451 9.388 38.209 1.00 48.34 180 ARG A O 1
#

pLDDT: mean 75.02, std 9.71, range [48.34, 92.06]